Protein AF-A0A6G7T692-F1 (afdb_monomer_lite)

Sequence (93 aa):
MSSGSRPARRSAPSRSAAPEERGVSIGQLVEALAAEQPTAAQRAERPAAD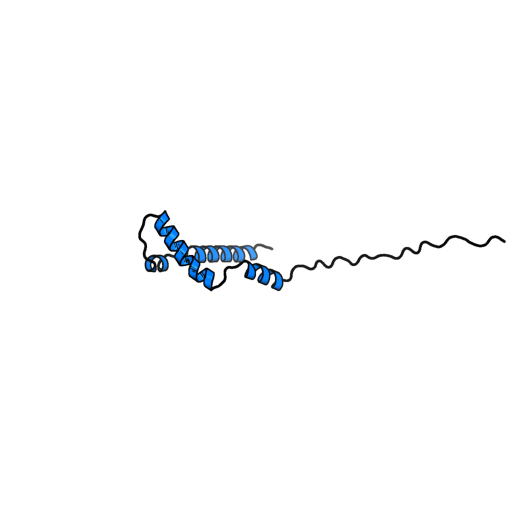REAVRRMMGVDLRDEEFEQAPDVLGNLYKIAAERVRAGKGTAA

Secondary structure (DSSP, 8-state):
----------------------PPPHHHHHHHHHHHSPPHHHHHHHHHHHHHHHHHHHT----HHHHHTS--HHHHHHHHHHHHHHHHTTS--

Structure (mmCIF, N/CA/C/O backbone):
data_AF-A0A6G7T692-F1
#
_entry.id   AF-A0A6G7T692-F1
#
loop_
_atom_site.group_PDB
_atom_site.id
_atom_site.type_symbol
_atom_site.label_atom_id
_atom_site.label_alt_id
_atom_site.label_comp_id
_atom_site.label_asym_id
_atom_site.label_entity_id
_atom_site.label_seq_id
_atom_site.pdbx_PDB_ins_code
_atom_site.Cartn_x
_atom_site.Cartn_y
_atom_site.Cartn_z
_atom_site.occupancy
_atom_site.B_iso_or_equiv
_atom_site.auth_seq_id
_atom_site.auth_comp_id
_atom_site.auth_asym_id
_atom_site.auth_atom_id
_atom_site.pdbx_PDB_model_num
ATOM 1 N N . MET A 1 1 ? 79.129 -32.497 -32.919 1.00 42.59 1 MET A N 1
ATOM 2 C CA . MET A 1 1 ? 78.569 -31.150 -32.674 1.00 42.59 1 MET A CA 1
ATOM 3 C C . MET A 1 1 ? 77.064 -31.313 -32.513 1.00 42.59 1 MET A C 1
ATOM 5 O O . MET A 1 1 ? 76.374 -31.453 -33.509 1.00 42.59 1 MET A O 1
ATOM 9 N N . SER A 1 2 ? 76.584 -31.446 -31.273 1.00 43.28 2 SER A N 1
ATOM 10 C CA . SER A 1 2 ? 75.168 -31.693 -30.962 1.00 43.28 2 SER A CA 1
ATOM 11 C C . SER A 1 2 ? 74.541 -30.369 -30.534 1.00 43.28 2 SER A C 1
ATOM 13 O O . SER A 1 2 ? 74.922 -29.817 -29.505 1.00 43.28 2 SER A O 1
ATOM 15 N N . SER A 1 3 ? 73.663 -29.820 -31.368 1.00 45.66 3 SER A N 1
ATOM 16 C CA . SER A 1 3 ? 72.984 -28.540 -31.155 1.00 45.66 3 SER A CA 1
ATOM 17 C C . SER A 1 3 ? 71.487 -28.795 -31.028 1.00 45.66 3 SER A C 1
ATOM 19 O O . SER A 1 3 ? 70.910 -29.454 -31.888 1.00 45.66 3 SER A O 1
ATOM 21 N N . GLY A 1 4 ? 70.869 -28.276 -29.965 1.00 42.69 4 GLY A N 1
ATOM 22 C CA . GLY A 1 4 ? 69.411 -28.264 -29.831 1.00 42.69 4 GLY A CA 1
ATOM 23 C C . GLY A 1 4 ? 68.893 -28.241 -28.395 1.00 42.69 4 GLY A C 1
ATOM 24 O O . GLY A 1 4 ? 68.105 -29.101 -28.015 1.00 42.69 4 GLY A O 1
ATOM 25 N N . SER A 1 5 ? 69.335 -27.278 -27.582 1.00 46.75 5 SER A N 1
ATOM 26 C CA . SER A 1 5 ? 68.780 -27.024 -26.243 1.00 46.75 5 SER A CA 1
ATOM 27 C C . SER A 1 5 ? 67.346 -26.474 -26.310 1.00 46.75 5 SER A C 1
ATOM 29 O O . SER A 1 5 ? 67.095 -25.499 -27.007 1.00 46.75 5 SER A O 1
ATOM 31 N N . ARG A 1 6 ? 66.454 -27.116 -25.537 1.00 50.97 6 ARG A N 1
ATOM 32 C CA . ARG A 1 6 ? 65.149 -26.703 -24.958 1.00 50.97 6 ARG A CA 1
ATOM 33 C C . ARG A 1 6 ? 64.451 -25.433 -25.497 1.00 50.97 6 ARG A C 1
ATOM 35 O O . ARG A 1 6 ? 65.017 -24.347 -25.392 1.00 50.97 6 ARG A O 1
ATOM 42 N N . PRO A 1 7 ? 63.144 -25.489 -25.834 1.00 46.84 7 PRO A N 1
ATOM 43 C CA . PRO A 1 7 ? 62.358 -24.271 -25.962 1.00 46.84 7 PRO A CA 1
ATOM 44 C C . PRO A 1 7 ? 62.056 -23.685 -24.574 1.00 46.84 7 PRO A C 1
ATOM 46 O O . PRO A 1 7 ? 61.554 -24.363 -23.673 1.00 46.84 7 PRO A O 1
ATOM 49 N N . ALA A 1 8 ? 62.369 -22.401 -24.412 1.00 47.94 8 ALA A N 1
ATOM 50 C CA . ALA A 1 8 ? 61.983 -21.600 -23.263 1.00 47.94 8 ALA A CA 1
ATOM 51 C C . ALA A 1 8 ? 60.451 -21.534 -23.176 1.00 47.94 8 ALA A C 1
ATOM 53 O O . ALA A 1 8 ? 59.778 -21.069 -24.097 1.00 47.94 8 ALA A O 1
ATOM 54 N N . ARG A 1 9 ? 59.899 -21.997 -22.050 1.00 49.28 9 ARG A N 1
ATOM 55 C CA . ARG A 1 9 ? 58.489 -21.830 -21.692 1.00 49.28 9 ARG A CA 1
ATOM 56 C C . ARG A 1 9 ? 58.244 -20.327 -21.541 1.00 49.28 9 ARG A C 1
ATOM 58 O O . ARG A 1 9 ? 58.541 -19.744 -20.503 1.00 49.28 9 ARG A O 1
ATOM 65 N N . ARG A 1 10 ? 57.785 -19.670 -22.608 1.00 47.94 10 ARG A N 1
ATOM 66 C CA . ARG A 1 10 ? 57.380 -18.265 -22.567 1.00 47.94 10 ARG A CA 1
ATOM 67 C C . ARG A 1 10 ? 56.087 -18.223 -21.761 1.00 47.94 10 ARG A C 1
ATOM 69 O O . ARG A 1 10 ? 55.009 -18.480 -22.286 1.00 47.94 10 ARG A O 1
ATOM 76 N N . SER A 1 11 ? 56.213 -17.991 -20.459 1.00 46.75 11 SER A N 1
ATOM 77 C CA . SER A 1 11 ? 55.091 -17.658 -19.591 1.00 46.75 11 SER A CA 1
ATOM 78 C C . SER A 1 11 ? 54.500 -16.348 -20.103 1.00 46.75 11 SER A C 1
ATOM 80 O O . SER A 1 11 ? 54.985 -15.270 -19.769 1.00 46.75 11 SER A O 1
ATOM 82 N N . ALA A 1 12 ? 53.500 -16.428 -20.978 1.00 54.06 12 ALA A N 1
ATOM 83 C CA . ALA A 1 12 ? 52.632 -15.292 -21.220 1.00 54.06 12 ALA A CA 1
ATOM 84 C C . ALA A 1 12 ? 51.939 -14.992 -19.884 1.00 54.06 12 ALA A C 1
ATOM 86 O O . ALA A 1 12 ? 51.312 -15.900 -19.332 1.00 54.06 12 ALA A O 1
ATOM 87 N N . PRO A 1 13 ? 52.045 -13.779 -19.317 1.00 49.38 13 PRO A N 1
ATOM 88 C CA . PRO A 1 13 ? 51.144 -13.415 -18.247 1.00 49.38 13 PRO A CA 1
ATOM 89 C C . PRO A 1 13 ? 49.750 -13.324 -18.869 1.00 49.38 13 PRO A C 1
ATOM 91 O O . PRO A 1 13 ? 49.396 -12.313 -19.474 1.00 49.38 13 PRO A O 1
ATOM 94 N N . SER A 1 14 ? 48.946 -14.379 -18.721 1.00 52.75 14 SER A N 1
ATOM 95 C CA . SER A 1 14 ? 47.498 -14.233 -18.757 1.00 52.75 14 SER A CA 1
ATOM 96 C C . SER A 1 14 ? 47.130 -13.419 -17.521 1.00 52.75 14 SER A C 1
ATOM 98 O O . SER A 1 14 ? 46.771 -13.962 -16.478 1.00 52.75 14 SER A O 1
ATOM 100 N N . ARG A 1 15 ? 47.268 -12.093 -17.607 1.00 44.69 15 ARG A N 1
ATOM 101 C CA . ARG A 1 15 ? 46.457 -11.220 -16.769 1.00 44.69 15 ARG A CA 1
ATOM 102 C C . ARG A 1 15 ? 45.045 -11.406 -17.292 1.00 44.69 15 ARG A C 1
ATOM 104 O O . ARG A 1 15 ? 44.624 -10.727 -18.221 1.00 44.69 15 ARG A O 1
ATOM 111 N N . SER A 1 16 ? 44.381 -12.427 -16.755 1.00 45.69 16 SER A N 1
ATOM 112 C CA . SER A 1 16 ? 42.934 -12.492 -16.685 1.00 45.69 16 SER A CA 1
ATOM 113 C C . SER A 1 16 ? 42.460 -11.081 -16.382 1.00 45.69 16 SER A C 1
ATOM 115 O O . SER A 1 16 ? 42.877 -10.504 -15.372 1.00 45.69 16 SER A O 1
ATOM 117 N N . ALA A 1 17 ? 41.698 -10.509 -17.312 1.00 47.47 17 ALA A N 1
ATOM 118 C CA . ALA A 1 17 ? 41.015 -9.251 -17.105 1.00 47.47 17 ALA A CA 1
ATOM 119 C C . ALA A 1 17 ? 40.414 -9.278 -15.697 1.00 47.47 17 ALA A C 1
ATOM 121 O O . ALA A 1 17 ? 39.766 -10.259 -15.320 1.00 47.47 17 ALA A O 1
ATOM 122 N N . ALA A 1 18 ? 40.718 -8.252 -14.903 1.00 54.34 18 ALA A N 1
ATOM 123 C CA . ALA A 1 18 ? 40.018 -8.051 -13.650 1.00 54.34 18 ALA A CA 1
ATOM 124 C C . ALA A 1 18 ? 38.516 -8.094 -13.970 1.00 54.34 18 ALA A C 1
ATOM 126 O O . ALA A 1 18 ? 38.110 -7.485 -14.967 1.00 54.34 18 ALA A O 1
ATOM 127 N N . PRO A 1 19 ? 37.697 -8.837 -13.211 1.00 48.75 19 PRO A N 1
ATOM 128 C CA . PRO A 1 19 ? 36.266 -8.712 -13.369 1.00 48.75 19 PRO A CA 1
ATOM 129 C C . PRO A 1 19 ? 35.947 -7.261 -13.022 1.00 48.75 19 PRO A C 1
ATOM 131 O O . PRO A 1 19 ? 36.158 -6.827 -11.892 1.00 48.75 19 PRO A O 1
ATOM 134 N N . GLU A 1 20 ? 35.505 -6.486 -14.008 1.00 53.44 20 GLU A N 1
ATOM 135 C CA . GLU A 1 20 ? 34.749 -5.283 -13.708 1.00 53.44 20 GLU A CA 1
ATOM 136 C C . GLU A 1 20 ? 33.593 -5.760 -12.829 1.00 53.44 20 GLU A C 1
ATOM 138 O O . GLU A 1 20 ? 32.734 -6.520 -13.288 1.00 53.44 20 GLU A O 1
ATOM 143 N N . GLU A 1 21 ? 33.594 -5.381 -11.551 1.00 54.97 21 GLU A N 1
ATOM 144 C CA . GLU A 1 21 ? 32.366 -5.348 -10.772 1.00 54.97 21 GLU A CA 1
ATOM 145 C C . GLU A 1 21 ? 31.431 -4.409 -11.528 1.00 54.97 21 GLU A C 1
ATOM 147 O O . GLU A 1 21 ? 31.418 -3.196 -11.327 1.00 54.97 21 GLU A O 1
ATOM 152 N N . ARG A 1 22 ? 30.673 -4.964 -12.473 1.00 60.00 22 ARG A N 1
ATOM 153 C CA . ARG A 1 22 ? 29.544 -4.283 -13.083 1.00 60.00 22 ARG A CA 1
ATOM 154 C C . ARG A 1 22 ? 28.471 -4.231 -12.011 1.00 60.00 22 ARG A C 1
ATOM 156 O O . ARG A 1 22 ? 27.546 -5.037 -12.001 1.00 60.00 22 ARG A O 1
ATOM 163 N N . GLY A 1 23 ? 28.662 -3.317 -11.061 1.00 70.00 23 GLY A N 1
ATOM 164 C CA . GLY A 1 23 ? 27.621 -2.899 -10.146 1.00 70.00 23 GLY A CA 1
ATOM 165 C C . GLY A 1 23 ? 26.410 -2.524 -10.986 1.00 70.00 23 GLY A C 1
ATOM 166 O O . GLY A 1 23 ? 26.530 -1.777 -11.961 1.00 70.00 23 GLY A O 1
ATOM 167 N N . VAL A 1 24 ? 25.262 -3.111 -10.659 1.00 77.31 24 VAL A N 1
ATOM 168 C CA . VAL A 1 24 ? 23.998 -2.781 -11.313 1.00 77.31 24 VAL A CA 1
ATOM 169 C C . VAL A 1 24 ? 23.811 -1.271 -11.200 1.00 77.31 24 VAL A C 1
ATOM 171 O O . VAL A 1 24 ? 23.911 -0.705 -10.109 1.00 77.31 24 VAL A O 1
ATOM 174 N N . SER A 1 25 ? 23.604 -0.603 -12.332 1.00 86.50 25 SER A N 1
ATOM 175 C CA . SER A 1 25 ? 23.414 0.844 -12.317 1.00 86.50 25 SER A CA 1
ATOM 176 C C . SER A 1 25 ? 22.135 1.192 -11.553 1.00 86.50 25 SER A C 1
ATOM 178 O O . SER A 1 25 ? 21.165 0.433 -11.555 1.00 86.50 25 SER A O 1
ATOM 180 N N . ILE A 1 26 ? 22.099 2.372 -10.929 1.00 84.00 26 ILE A N 1
ATOM 181 C CA . ILE A 1 26 ? 20.892 2.860 -10.241 1.00 84.00 26 ILE A CA 1
ATOM 182 C C . ILE A 1 26 ? 19.686 2.849 -11.194 1.00 84.00 26 ILE A C 1
ATOM 184 O O . ILE A 1 26 ? 18.592 2.491 -10.777 1.00 84.00 26 ILE A O 1
ATOM 188 N N . GLY A 1 27 ? 19.891 3.164 -12.480 1.00 86.56 27 GLY A N 1
ATOM 189 C CA . GLY A 1 27 ? 18.841 3.088 -13.499 1.00 86.56 27 GLY A CA 1
ATOM 190 C C . GLY A 1 27 ? 18.257 1.681 -13.652 1.00 86.56 27 GLY A C 1
ATOM 191 O O . GLY A 1 27 ? 17.043 1.527 -13.618 1.00 86.56 27 GLY A O 1
ATOM 192 N N . GLN A 1 28 ? 19.108 0.655 -13.717 1.00 84.50 28 GLN A N 1
ATOM 193 C CA . GLN A 1 28 ? 18.679 -0.747 -13.810 1.00 84.50 28 GLN A CA 1
ATOM 194 C C . GLN A 1 28 ? 17.984 -1.239 -12.533 1.00 84.50 28 GLN A C 1
ATOM 196 O O . GLN A 1 28 ? 17.040 -2.018 -12.613 1.00 84.50 28 GLN A O 1
ATOM 201 N N . LEU A 1 29 ? 18.413 -0.772 -11.356 1.00 85.38 29 LEU A N 1
ATOM 202 C CA . LEU A 1 29 ? 17.726 -1.071 -10.095 1.00 85.38 29 LEU A CA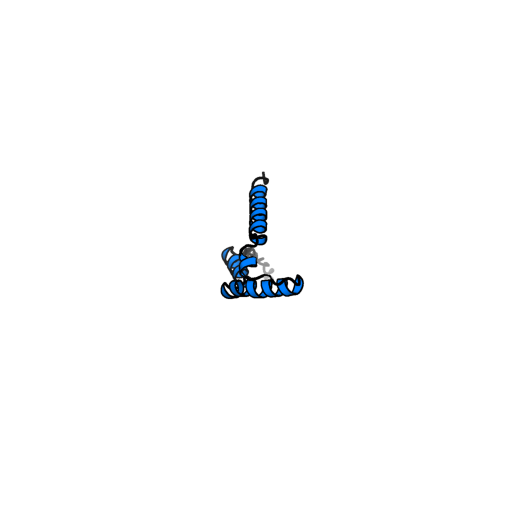 1
ATOM 203 C C . LEU A 1 29 ? 16.344 -0.416 -10.038 1.00 85.38 29 LEU A C 1
ATOM 205 O O . LEU A 1 29 ? 15.382 -1.048 -9.615 1.00 85.38 29 LEU A O 1
ATOM 209 N N . VAL A 1 30 ? 16.233 0.839 -10.476 1.00 84.06 30 VAL A N 1
ATOM 210 C CA . VAL A 1 30 ? 14.950 1.551 -10.540 1.00 84.06 30 VAL A CA 1
ATOM 211 C C . VAL A 1 30 ? 14.016 0.896 -11.554 1.00 84.06 30 VAL A C 1
ATOM 213 O O . VAL A 1 30 ? 12.830 0.774 -11.274 1.00 84.06 30 VAL A O 1
ATOM 216 N N . GLU A 1 31 ? 14.531 0.443 -12.694 1.00 84.75 31 GLU A N 1
ATOM 217 C CA . GLU A 1 31 ? 13.754 -0.266 -13.713 1.00 84.75 31 GLU A CA 1
ATOM 218 C C . GLU A 1 31 ? 13.256 -1.628 -13.210 1.00 84.75 31 GLU A C 1
ATOM 220 O O . GLU A 1 31 ? 12.072 -1.933 -13.345 1.00 84.75 31 GLU A O 1
ATOM 225 N N . ALA A 1 32 ? 14.119 -2.401 -12.543 1.00 85.25 32 ALA A N 1
ATOM 226 C CA . ALA A 1 32 ? 13.731 -3.653 -11.898 1.00 85.25 32 ALA A CA 1
ATOM 227 C C . ALA A 1 32 ? 12.656 -3.427 -10.821 1.00 85.25 32 ALA A C 1
ATOM 229 O O . ALA A 1 32 ? 11.634 -4.109 -10.820 1.00 85.25 32 ALA A O 1
ATOM 230 N N . LEU A 1 33 ? 12.825 -2.410 -9.965 1.00 83.88 33 LEU A N 1
ATOM 231 C CA . LEU A 1 33 ? 11.798 -2.042 -8.990 1.00 83.88 33 LEU A CA 1
ATOM 232 C C . LEU A 1 33 ? 10.499 -1.603 -9.669 1.00 83.88 33 LEU A C 1
ATOM 234 O O . LEU A 1 33 ? 9.423 -1.981 -9.224 1.00 83.88 33 LEU A O 1
ATOM 238 N N . ALA A 1 34 ? 10.568 -0.797 -10.727 1.00 83.38 34 ALA A N 1
ATOM 239 C CA . ALA A 1 34 ? 9.381 -0.322 -11.426 1.00 83.38 34 ALA A CA 1
ATOM 240 C C . ALA A 1 34 ? 8.582 -1.476 -12.051 1.00 83.38 34 ALA A C 1
ATOM 242 O O . ALA A 1 34 ? 7.355 -1.406 -12.065 1.00 83.38 34 ALA A O 1
ATOM 243 N N . ALA A 1 35 ? 9.256 -2.532 -12.515 1.00 86.56 35 ALA A N 1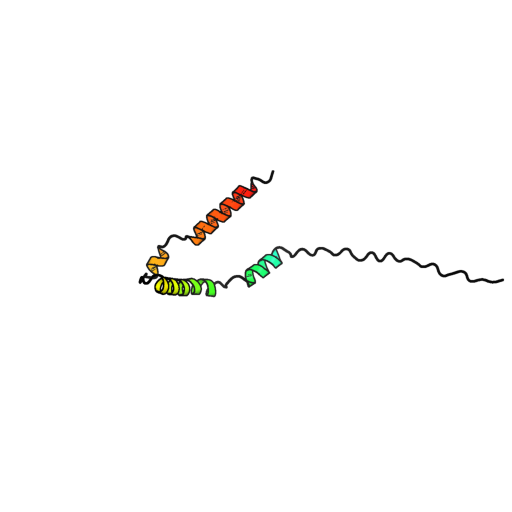
ATOM 244 C CA . ALA A 1 35 ? 8.622 -3.735 -13.051 1.00 86.56 35 ALA A CA 1
ATOM 245 C C . ALA A 1 35 ? 7.908 -4.579 -11.978 1.00 86.56 35 ALA A C 1
ATOM 247 O O . ALA A 1 35 ? 6.913 -5.235 -12.278 1.00 86.56 35 ALA A O 1
ATOM 248 N N . GLU A 1 36 ? 8.386 -4.550 -10.732 1.00 85.38 36 GLU A N 1
ATOM 249 C CA . GLU A 1 36 ? 7.743 -5.223 -9.593 1.00 85.38 36 GLU A CA 1
ATOM 250 C C . GLU A 1 36 ? 6.581 -4.411 -8.997 1.00 85.38 36 GLU A C 1
ATOM 252 O O . GLU A 1 36 ? 5.729 -4.954 -8.289 1.00 85.38 36 GLU A O 1
ATOM 257 N N . GLN A 1 37 ? 6.528 -3.105 -9.271 1.00 82.56 37 GLN A N 1
ATOM 258 C CA . GLN A 1 37 ? 5.483 -2.236 -8.746 1.00 82.56 37 GLN A CA 1
ATOM 259 C C . GLN A 1 37 ? 4.187 -2.364 -9.559 1.00 82.56 37 GLN A C 1
ATOM 261 O O . GLN A 1 37 ? 4.214 -2.393 -10.791 1.00 82.56 37 GLN A O 1
ATOM 266 N N . PRO A 1 38 ? 3.015 -2.348 -8.899 1.00 81.69 38 PRO A N 1
ATOM 267 C CA . PRO A 1 38 ? 1.745 -2.358 -9.602 1.00 81.69 38 PRO A CA 1
ATOM 268 C C . PRO A 1 38 ? 1.602 -1.121 -10.496 1.00 81.69 38 PRO A C 1
ATOM 270 O O . PRO A 1 38 ? 1.972 0.009 -10.137 1.00 81.69 38 PRO A O 1
ATOM 273 N N . THR A 1 39 ? 1.011 -1.326 -11.670 1.00 84.62 39 THR A N 1
ATOM 274 C CA . THR A 1 39 ? 0.664 -0.244 -12.598 1.00 84.62 39 THR A CA 1
ATOM 275 C C . THR A 1 39 ? -0.320 0.737 -11.950 1.00 84.62 39 THR A C 1
ATOM 277 O O . THR A 1 39 ? -0.964 0.430 -10.945 1.00 84.62 39 THR A O 1
ATOM 280 N N . ALA A 1 40 ? -0.450 1.943 -12.509 1.00 80.00 40 ALA A N 1
ATOM 281 C CA . ALA A 1 40 ? -1.391 2.941 -11.993 1.00 80.00 40 ALA A CA 1
ATOM 282 C C . ALA A 1 40 ? -2.845 2.429 -11.987 1.00 80.00 40 ALA A C 1
ATOM 284 O O . ALA A 1 40 ? -3.570 2.678 -11.028 1.00 80.00 40 ALA A O 1
ATOM 285 N N . ALA A 1 41 ? -3.238 1.656 -13.006 1.00 77.88 41 ALA A N 1
ATOM 286 C CA . ALA A 1 41 ? -4.557 1.030 -13.082 1.00 77.88 41 ALA A CA 1
ATOM 287 C C . ALA A 1 41 ? -4.764 -0.004 -11.962 1.00 77.88 41 ALA A C 1
ATOM 289 O O . ALA A 1 41 ? -5.728 0.082 -11.210 1.00 77.88 41 ALA A O 1
ATOM 290 N N . GLN A 1 42 ? -3.799 -0.906 -11.756 1.00 79.00 42 GLN A N 1
ATOM 291 C CA . GLN A 1 42 ? -3.859 -1.897 -10.672 1.00 79.00 42 GLN A CA 1
ATOM 292 C C . GLN A 1 42 ? -3.866 -1.245 -9.281 1.00 79.00 42 GLN A C 1
ATOM 294 O O . GLN A 1 42 ? -4.521 -1.730 -8.361 1.00 79.00 42 GLN A O 1
ATOM 299 N N . ARG A 1 43 ? -3.157 -0.122 -9.115 1.00 79.44 43 ARG A N 1
ATOM 300 C CA . ARG A 1 43 ? -3.202 0.676 -7.882 1.00 79.44 43 ARG A CA 1
ATOM 301 C C . ARG A 1 43 ? -4.559 1.331 -7.646 1.00 79.44 43 ARG A C 1
ATOM 303 O O . ARG A 1 43 ? -4.919 1.495 -6.490 1.00 79.44 43 ARG A O 1
ATOM 310 N N . ALA A 1 44 ? -5.286 1.696 -8.698 1.00 76.19 44 ALA A N 1
ATOM 311 C CA . ALA A 1 44 ? -6.625 2.269 -8.584 1.00 76.19 44 ALA A CA 1
ATOM 312 C C . ALA A 1 44 ? -7.701 1.208 -8.286 1.00 76.19 44 ALA A C 1
ATOM 314 O O . ALA A 1 44 ? -8.674 1.507 -7.603 1.00 76.19 44 ALA A O 1
ATOM 315 N N . GLU A 1 45 ? -7.515 -0.033 -8.745 1.00 76.00 45 GLU A N 1
ATOM 316 C CA . GLU A 1 45 ? -8.449 -1.145 -8.500 1.00 76.00 45 GLU A CA 1
ATOM 317 C C . GLU A 1 45 ? -8.294 -1.774 -7.106 1.00 76.00 45 GLU A C 1
ATOM 319 O O . GLU A 1 45 ? -9.267 -2.229 -6.502 1.00 76.00 45 GLU A O 1
ATOM 324 N N . ARG A 1 46 ? -7.074 -1.773 -6.560 1.00 80.19 46 ARG A N 1
ATOM 325 C CA . ARG A 1 46 ? -6.759 -2.402 -5.270 1.00 80.19 46 ARG A CA 1
ATOM 326 C C . ARG A 1 46 ? -7.558 -1.857 -4.066 1.00 80.19 46 ARG A C 1
ATOM 328 O O . ARG A 1 46 ? -8.030 -2.680 -3.284 1.00 80.19 46 ARG A O 1
ATOM 335 N N . PRO A 1 47 ? -7.799 -0.538 -3.919 1.00 84.19 47 PRO A N 1
ATOM 336 C CA . PRO A 1 47 ? -8.612 0.005 -2.833 1.00 84.19 47 PRO A CA 1
ATOM 337 C C . PRO A 1 47 ? -10.030 -0.566 -2.777 1.00 84.19 47 PRO A C 1
ATOM 339 O O . PRO A 1 47 ? -10.532 -0.813 -1.686 1.00 84.19 47 PRO A O 1
ATOM 342 N N . ALA A 1 48 ? -10.677 -0.807 -3.921 1.00 83.50 48 ALA A N 1
ATOM 343 C CA . ALA A 1 48 ? -12.033 -1.354 -3.946 1.00 83.50 48 ALA A CA 1
ATOM 344 C C . ALA A 1 48 ? -12.068 -2.799 -3.419 1.00 83.50 48 ALA A C 1
ATOM 346 O O . ALA A 1 48 ? -12.903 -3.133 -2.577 1.00 83.50 48 ALA A O 1
ATOM 347 N N . ALA A 1 49 ? -11.114 -3.628 -3.856 1.00 85.25 49 ALA A N 1
ATOM 348 C CA . ALA A 1 49 ? -10.975 -5.005 -3.385 1.00 85.25 49 ALA A CA 1
ATOM 349 C C . ALA A 1 49 ? -10.640 -5.071 -1.884 1.00 85.25 49 ALA A C 1
ATOM 351 O O . ALA A 1 49 ? -11.226 -5.864 -1.144 1.00 85.25 49 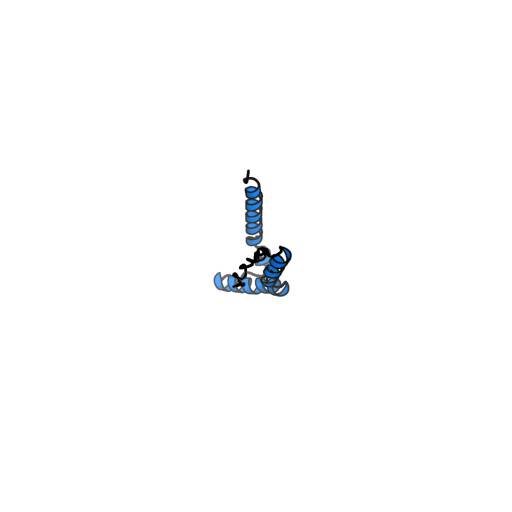ALA A O 1
ATOM 352 N N . ASP A 1 50 ? -9.746 -4.199 -1.416 1.00 85.62 50 ASP A N 1
ATOM 353 C CA . ASP A 1 50 ? -9.364 -4.131 -0.006 1.00 85.62 50 ASP A CA 1
ATOM 354 C C . ASP A 1 50 ? -10.545 -3.670 0.871 1.00 85.62 50 ASP A C 1
ATOM 356 O O . ASP A 1 50 ? -10.797 -4.258 1.924 1.00 85.62 50 ASP A O 1
ATOM 360 N N . ARG A 1 51 ? -11.333 -2.678 0.425 1.00 87.81 51 ARG A N 1
ATOM 361 C CA . ARG A 1 51 ? -12.556 -2.228 1.123 1.00 87.81 51 ARG A CA 1
ATOM 362 C C . ARG A 1 51 ? -13.568 -3.354 1.277 1.00 87.81 51 ARG A C 1
ATOM 364 O O . ARG A 1 51 ? -14.121 -3.543 2.360 1.00 87.81 51 ARG A O 1
ATOM 371 N N . GLU A 1 52 ? -13.796 -4.126 0.219 1.00 86.44 52 GLU A N 1
ATOM 372 C CA . GLU A 1 52 ? -14.697 -5.275 0.271 1.00 86.44 52 GLU A CA 1
ATOM 373 C C . GLU A 1 52 ? -14.197 -6.349 1.249 1.00 86.44 52 GLU A C 1
ATOM 375 O O . GLU A 1 52 ? -14.975 -6.874 2.051 1.00 86.44 52 GLU A O 1
ATOM 380 N N . ALA A 1 53 ? -12.893 -6.639 1.243 1.00 87.81 53 ALA A N 1
ATOM 381 C CA . ALA A 1 53 ? -12.289 -7.576 2.184 1.00 87.81 53 ALA A CA 1
ATOM 382 C C . ALA A 1 53 ? -12.453 -7.110 3.642 1.00 87.81 53 ALA A C 1
ATOM 384 O O . ALA A 1 53 ? -12.827 -7.908 4.505 1.00 87.81 53 ALA A O 1
ATOM 385 N N . VAL A 1 54 ? -12.251 -5.816 3.916 1.00 86.56 54 VAL A N 1
ATOM 386 C CA . VAL A 1 54 ? -12.440 -5.234 5.253 1.00 86.56 54 VAL A CA 1
ATOM 387 C C . VAL A 1 54 ? -13.897 -5.333 5.707 1.00 86.56 54 VAL A C 1
ATOM 389 O O . VAL A 1 54 ? -14.132 -5.751 6.840 1.00 86.56 54 VAL A O 1
ATOM 392 N N . ARG A 1 55 ? -14.874 -5.025 4.841 1.00 89.62 55 ARG A N 1
ATOM 393 C CA . ARG A 1 55 ? -16.310 -5.179 5.157 1.00 89.62 55 ARG A CA 1
ATOM 394 C C . ARG A 1 55 ? -16.638 -6.607 5.584 1.00 89.62 55 ARG A C 1
ATOM 396 O O . ARG A 1 55 ? -17.248 -6.821 6.631 1.00 89.62 55 ARG A O 1
ATOM 403 N N . ARG A 1 56 ? -16.178 -7.590 4.802 1.00 87.56 56 ARG A N 1
ATOM 404 C CA . ARG A 1 56 ? -16.390 -9.017 5.088 1.00 87.56 56 ARG A CA 1
ATOM 405 C C . ARG A 1 56 ? -15.734 -9.449 6.401 1.00 87.56 56 ARG A C 1
ATOM 407 O O . ARG A 1 56 ? -16.317 -10.242 7.130 1.00 87.56 56 ARG A O 1
ATOM 414 N N . MET A 1 57 ? -14.540 -8.938 6.700 1.00 90.62 57 MET A N 1
ATOM 415 C CA . MET A 1 57 ? -13.784 -9.300 7.902 1.00 90.62 57 MET A CA 1
ATOM 416 C C . MET A 1 57 ? -14.351 -8.661 9.177 1.00 90.62 57 MET A C 1
ATOM 418 O O . MET A 1 57 ? -14.446 -9.324 10.204 1.00 90.62 57 MET A O 1
ATOM 422 N N . MET A 1 58 ? -14.702 -7.376 9.122 1.00 85.19 58 MET A N 1
ATOM 423 C CA . MET A 1 58 ? -15.169 -6.607 10.281 1.00 85.19 58 MET A CA 1
ATOM 424 C C . MET A 1 58 ? -16.647 -6.867 10.595 1.00 85.19 58 MET A C 1
ATOM 426 O O . MET A 1 58 ? -17.079 -6.615 11.716 1.00 85.19 58 MET A O 1
ATOM 430 N N . GLY A 1 59 ? -17.430 -7.338 9.615 1.00 83.12 59 GLY A N 1
ATOM 431 C CA . GLY A 1 59 ? -18.879 -7.508 9.755 1.00 83.12 59 GLY A CA 1
ATOM 432 C C . GLY A 1 59 ? -19.634 -6.180 9.890 1.00 83.12 59 GLY A C 1
ATOM 433 O O . GLY A 1 59 ? -20.749 -6.161 10.405 1.00 83.12 59 GLY A O 1
ATOM 434 N N . VAL A 1 60 ? -19.020 -5.074 9.456 1.00 79.38 60 VAL A N 1
ATOM 435 C CA . VAL A 1 60 ? -19.581 -3.718 9.509 1.00 79.38 60 VAL A CA 1
ATOM 436 C C . VAL A 1 60 ? -19.746 -3.196 8.088 1.00 79.38 60 VAL A C 1
ATOM 438 O O . VAL A 1 60 ? -18.825 -3.293 7.272 1.00 79.38 60 VAL A O 1
ATOM 441 N N . ASP A 1 61 ? -20.912 -2.622 7.806 1.00 83.50 61 ASP A N 1
ATOM 442 C CA . ASP A 1 61 ? -21.233 -2.042 6.505 1.00 83.50 61 ASP A CA 1
ATOM 443 C C . ASP A 1 61 ? -20.734 -0.590 6.415 1.00 83.50 61 ASP A C 1
ATOM 445 O O . ASP A 1 61 ? -21.476 0.366 6.630 1.00 83.50 61 ASP A O 1
ATOM 449 N N . LEU A 1 62 ? -19.426 -0.439 6.185 1.00 85.25 62 LEU A N 1
ATOM 450 C CA . LEU A 1 62 ? -18.775 0.855 5.957 1.00 85.25 62 LEU A CA 1
ATOM 451 C C . LEU A 1 62 ? -18.911 1.272 4.491 1.00 85.25 62 LEU A C 1
ATOM 453 O O . LEU A 1 62 ? -18.551 0.510 3.590 1.00 85.25 62 LEU A O 1
ATOM 457 N N . ARG A 1 63 ? -19.346 2.501 4.232 1.00 87.69 63 ARG A N 1
ATOM 458 C CA . ARG A 1 63 ? -19.437 3.085 2.886 1.00 87.69 63 ARG A CA 1
ATOM 459 C C . ARG A 1 63 ? -18.068 3.518 2.373 1.00 87.69 63 ARG A C 1
ATOM 461 O O . ARG A 1 63 ? -17.154 3.774 3.152 1.00 87.69 63 ARG A O 1
ATOM 468 N N . ASP A 1 64 ? -17.919 3.618 1.055 1.00 85.25 64 ASP A N 1
ATOM 469 C CA . ASP A 1 64 ? -16.648 4.021 0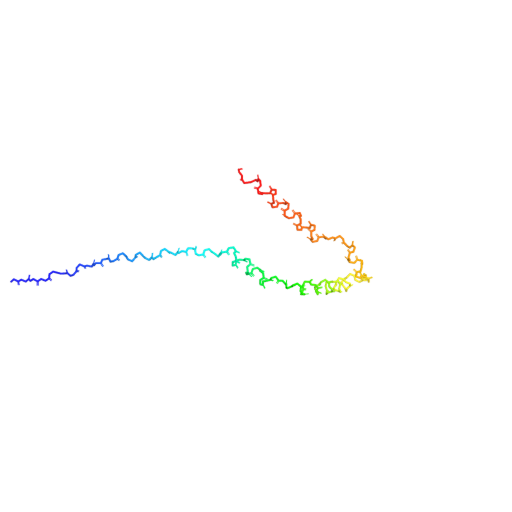.438 1.00 85.25 64 ASP A CA 1
ATOM 470 C C . ASP A 1 64 ? -16.195 5.411 0.914 1.00 85.25 64 ASP A C 1
ATOM 472 O O . ASP A 1 64 ? -15.015 5.601 1.195 1.00 85.25 64 ASP A O 1
ATOM 476 N N . GLU A 1 65 ? -17.123 6.350 1.114 1.00 84.38 65 GLU A N 1
ATOM 477 C CA . GLU A 1 65 ? -16.825 7.695 1.623 1.00 84.38 65 GLU A CA 1
ATOM 478 C C . GLU A 1 65 ? -16.281 7.677 3.058 1.00 84.38 65 GLU A C 1
ATOM 480 O O . GLU A 1 65 ? -15.527 8.565 3.452 1.00 84.38 65 GLU A O 1
ATOM 485 N N . GLU A 1 66 ? -16.645 6.668 3.848 1.00 83.56 66 GLU A N 1
ATOM 486 C CA . GLU A 1 66 ? -16.163 6.500 5.222 1.00 83.56 66 GLU A CA 1
ATOM 487 C C . GLU A 1 66 ? -14.733 5.947 5.238 1.00 83.56 66 GLU A C 1
ATOM 489 O O . GLU A 1 66 ? -13.954 6.286 6.128 1.00 83.56 66 GLU A O 1
ATOM 494 N N . PHE A 1 67 ? -14.346 5.180 4.214 1.00 82.88 67 PHE A N 1
ATOM 495 C CA . PHE A 1 67 ? -12.950 4.799 3.994 1.00 82.88 67 PHE A CA 1
ATOM 496 C C . PHE A 1 67 ? -12.086 5.982 3.542 1.00 82.88 67 PHE A C 1
ATOM 498 O O . PHE A 1 67 ? -10.929 6.057 3.941 1.00 82.88 67 PHE A O 1
ATOM 505 N N . GLU A 1 68 ? -12.625 6.915 2.754 1.00 82.94 68 GLU A N 1
ATOM 506 C CA . GLU A 1 68 ? -11.900 8.133 2.342 1.00 82.94 68 GLU A CA 1
ATOM 507 C C . GLU A 1 68 ? -11.643 9.094 3.514 1.00 82.94 68 GLU A C 1
ATOM 509 O O . GLU A 1 68 ? -10.670 9.846 3.512 1.00 82.94 68 GLU A O 1
ATOM 514 N N . GLN A 1 69 ? -12.502 9.072 4.538 1.00 83.00 69 GLN A N 1
ATOM 515 C CA . GLN A 1 69 ? -12.316 9.854 5.767 1.00 83.00 69 GLN A CA 1
ATOM 516 C C . GLN A 1 69 ? -11.360 9.188 6.762 1.00 83.00 69 GLN A C 1
ATOM 518 O O . GLN A 1 69 ? -10.982 9.810 7.762 1.00 83.00 69 GLN A O 1
ATOM 523 N N . ALA A 1 70 ? -10.974 7.933 6.520 1.00 78.31 70 ALA A N 1
ATOM 524 C CA . ALA A 1 70 ? -10.049 7.240 7.391 1.00 78.31 70 ALA A CA 1
ATOM 525 C C . ALA A 1 70 ? -8.678 7.938 7.363 1.00 78.31 70 ALA A C 1
ATOM 527 O O . ALA A 1 70 ? -8.212 8.377 6.308 1.00 78.31 70 ALA A O 1
ATOM 528 N N . PRO A 1 71 ? -7.994 8.042 8.513 1.00 79.12 71 PRO A N 1
ATOM 529 C CA . PRO A 1 71 ? -6.635 8.557 8.529 1.00 79.12 71 PRO A CA 1
ATOM 530 C C . PRO A 1 71 ? -5.744 7.694 7.627 1.00 79.12 71 PRO A C 1
ATOM 532 O O . PRO A 1 71 ? -5.813 6.467 7.680 1.00 79.12 71 PRO A O 1
ATOM 535 N N . ASP A 1 72 ? -4.875 8.326 6.834 1.00 81.56 72 ASP A N 1
ATOM 536 C CA . ASP A 1 72 ? -3.896 7.636 5.983 1.00 81.56 72 ASP A CA 1
ATOM 537 C C . ASP A 1 72 ? -2.796 6.987 6.843 1.00 81.56 72 ASP A C 1
ATOM 539 O O . ASP A 1 72 ? -1.682 7.496 6.991 1.00 81.56 72 ASP A O 1
ATOM 543 N N . VAL A 1 73 ? -3.138 5.872 7.494 1.00 81.19 73 VAL A N 1
ATOM 544 C CA . VAL A 1 73 ? -2.265 5.164 8.438 1.00 81.19 73 VAL A CA 1
ATOM 545 C C . VAL A 1 73 ? -0.976 4.724 7.750 1.00 81.19 73 VAL A C 1
ATOM 547 O O . VAL A 1 73 ? 0.106 4.872 8.319 1.00 81.19 73 VAL A O 1
ATOM 550 N N . LEU A 1 74 ? -1.076 4.215 6.519 1.00 74.81 74 LEU A N 1
ATOM 551 C CA . LEU A 1 74 ? 0.075 3.707 5.784 1.00 74.81 74 LEU A CA 1
ATOM 552 C C . LEU A 1 74 ? 0.991 4.846 5.318 1.00 74.81 74 LEU A C 1
ATOM 554 O O . LEU A 1 74 ? 2.205 4.766 5.513 1.00 74.81 74 LEU A O 1
ATOM 558 N N . GLY A 1 75 ? 0.438 5.935 4.775 1.00 82.31 75 GLY A N 1
ATOM 559 C CA . GLY A 1 75 ? 1.225 7.115 4.420 1.00 82.31 75 GLY A CA 1
ATOM 560 C C . GLY A 1 75 ? 1.875 7.774 5.636 1.00 82.31 75 GLY A C 1
ATOM 561 O O . GLY A 1 75 ? 3.040 8.177 5.570 1.00 82.31 75 GLY A O 1
ATOM 562 N N . ASN A 1 76 ? 1.187 7.809 6.779 1.00 87.75 76 ASN A N 1
ATOM 563 C CA . ASN A 1 76 ? 1.762 8.279 8.039 1.00 87.75 76 ASN A CA 1
ATOM 564 C C . ASN A 1 76 ? 2.906 7.375 8.522 1.00 87.75 76 ASN A C 1
ATOM 566 O O . ASN A 1 76 ? 3.951 7.881 8.931 1.00 87.75 76 ASN A O 1
ATOM 570 N N . LEU A 1 77 ? 2.765 6.051 8.418 1.00 86.31 77 LEU A N 1
ATOM 571 C CA . LEU A 1 77 ? 3.831 5.110 8.760 1.00 86.31 77 LEU A CA 1
ATOM 572 C C . LEU A 1 77 ? 5.061 5.296 7.861 1.00 86.31 77 LEU A C 1
ATOM 574 O O . LEU A 1 77 ? 6.186 5.347 8.362 1.00 86.31 77 LEU A O 1
ATOM 578 N N . TYR A 1 78 ? 4.862 5.455 6.550 1.00 84.44 78 TYR A N 1
ATOM 579 C CA . TYR A 1 78 ? 5.961 5.727 5.623 1.00 84.44 78 TYR A CA 1
ATOM 580 C C . TYR A 1 78 ? 6.644 7.064 5.902 1.00 84.44 78 TYR A C 1
ATOM 582 O O . TYR A 1 78 ? 7.874 7.131 5.851 1.00 84.44 78 TYR A O 1
ATOM 590 N N . LYS A 1 79 ? 5.887 8.114 6.247 1.00 89.88 79 LYS A N 1
ATOM 591 C CA . LYS A 1 79 ? 6.461 9.393 6.693 1.00 89.88 79 LYS A CA 1
ATOM 592 C C . LYS A 1 79 ? 7.355 9.199 7.915 1.00 89.88 79 LYS A C 1
ATOM 5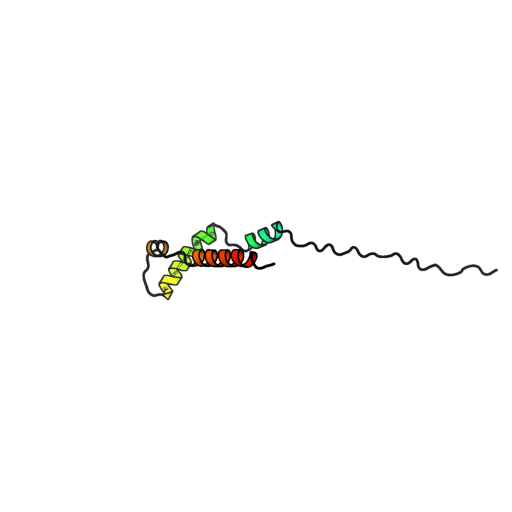94 O O . LYS A 1 79 ? 8.513 9.606 7.872 1.00 89.88 79 LYS A O 1
ATOM 599 N N . ILE A 1 80 ? 6.868 8.503 8.943 1.00 90.12 80 ILE A N 1
ATOM 600 C CA . ILE A 1 80 ? 7.645 8.213 10.156 1.00 90.12 80 ILE A CA 1
ATOM 601 C C . ILE A 1 80 ? 8.913 7.422 9.809 1.00 90.12 80 ILE A C 1
ATOM 603 O O . ILE A 1 80 ? 10.000 7.769 10.264 1.00 90.12 80 ILE A O 1
ATOM 607 N N . ALA A 1 81 ? 8.813 6.380 8.979 1.00 88.94 81 ALA A N 1
ATOM 608 C CA . ALA A 1 81 ? 9.973 5.597 8.559 1.00 88.94 81 ALA A CA 1
ATOM 609 C C . ALA A 1 81 ? 11.004 6.460 7.809 1.00 88.94 81 ALA A C 1
ATOM 611 O O . ALA A 1 81 ? 12.201 6.390 8.095 1.00 88.94 81 ALA A O 1
ATOM 612 N N . ALA A 1 82 ? 10.552 7.326 6.898 1.00 90.00 82 ALA A N 1
ATOM 613 C CA . ALA A 1 82 ? 11.418 8.242 6.165 1.00 90.00 82 ALA A CA 1
ATOM 614 C C . ALA A 1 82 ? 12.106 9.257 7.092 1.00 90.00 82 ALA A C 1
ATOM 616 O O . ALA A 1 82 ? 13.301 9.515 6.944 1.00 90.00 82 ALA A O 1
ATOM 617 N N . GLU A 1 83 ? 11.383 9.808 8.066 1.00 91.12 83 GLU A N 1
ATOM 618 C CA . GLU A 1 83 ? 11.934 10.700 9.089 1.00 91.12 83 GLU A CA 1
ATOM 619 C C . GLU A 1 83 ? 12.990 9.997 9.942 1.00 91.12 83 GLU A C 1
ATOM 621 O O . GLU A 1 83 ? 14.076 10.539 10.142 1.00 91.12 83 GLU A O 1
ATOM 626 N N . ARG A 1 84 ? 12.729 8.757 10.373 1.00 83.38 84 ARG A N 1
ATOM 627 C CA . ARG A 1 84 ? 13.684 7.939 11.138 1.00 83.38 84 ARG A CA 1
ATOM 628 C C . ARG A 1 84 ? 14.958 7.660 10.344 1.00 83.38 84 ARG A C 1
ATOM 630 O O . ARG A 1 84 ? 16.050 7.794 10.888 1.00 83.38 84 ARG A O 1
ATOM 637 N N . VAL A 1 85 ? 14.841 7.341 9.053 1.00 87.12 85 VAL A N 1
ATOM 638 C CA . VAL A 1 85 ? 15.998 7.147 8.162 1.00 87.12 85 VAL A CA 1
ATOM 639 C C . VAL A 1 85 ? 16.792 8.443 7.994 1.00 87.12 85 VAL A C 1
ATOM 641 O O . VAL A 1 85 ? 18.021 8.420 8.031 1.00 87.12 85 VAL A O 1
ATOM 644 N N . ARG A 1 86 ? 16.121 9.588 7.825 1.00 83.81 86 ARG A N 1
ATOM 645 C CA . ARG A 1 86 ? 16.789 10.896 7.720 1.00 83.81 86 ARG A CA 1
ATOM 646 C C . ARG A 1 86 ? 17.503 11.275 9.017 1.00 83.81 86 ARG A C 1
ATOM 648 O O . ARG A 1 86 ? 18.637 11.733 8.953 1.00 83.81 86 ARG A O 1
ATOM 655 N N . ALA A 1 87 ? 16.880 11.034 10.168 1.00 83.44 87 ALA A N 1
ATOM 656 C CA . ALA A 1 87 ? 17.481 11.272 11.478 1.00 83.44 87 ALA A CA 1
ATOM 657 C C . ALA A 1 87 ? 18.693 10.355 11.736 1.00 83.44 87 ALA A C 1
ATOM 659 O O . ALA A 1 87 ? 19.714 10.814 12.244 1.00 83.44 87 ALA A O 1
ATOM 660 N N . GLY A 1 88 ? 18.625 9.086 11.314 1.00 68.06 88 GLY A N 1
ATOM 661 C CA . GLY A 1 88 ? 19.740 8.133 11.404 1.00 68.06 88 GLY A CA 1
ATOM 662 C C . GLY A 1 88 ? 20.910 8.441 10.460 1.00 68.06 88 GLY A C 1
ATOM 663 O O . GLY A 1 88 ? 22.052 8.117 10.769 1.00 68.06 88 GLY A O 1
ATOM 664 N N . LYS A 1 89 ? 20.672 9.141 9.342 1.00 57.94 89 LYS A N 1
ATOM 665 C CA . LYS A 1 89 ? 21.744 9.631 8.452 1.00 57.94 89 LYS A CA 1
ATOM 666 C C . LYS A 1 89 ? 22.592 10.757 9.067 1.00 57.94 89 LYS A C 1
ATOM 668 O O . LYS A 1 89 ? 23.631 11.081 8.504 1.00 57.94 89 LYS A O 1
ATOM 673 N N . GLY A 1 90 ? 22.183 11.328 10.205 1.00 51.72 90 GLY A N 1
ATOM 674 C CA . GLY A 1 90 ? 22.976 12.283 10.990 1.00 51.72 90 GLY A CA 1
ATOM 675 C C . GLY A 1 90 ? 23.824 11.651 12.103 1.00 51.72 90 GLY A C 1
ATOM 676 O O . GLY A 1 90 ? 24.531 12.370 12.797 1.00 51.72 90 GLY A O 1
ATOM 677 N N . THR A 1 91 ? 23.752 10.329 12.294 1.00 49.06 91 THR A N 1
ATOM 678 C CA . THR A 1 91 ? 24.500 9.567 13.319 1.00 49.06 91 THR A CA 1
ATOM 679 C C . THR A 1 91 ? 25.458 8.555 12.682 1.00 49.06 91 THR A C 1
ATOM 681 O O . THR A 1 91 ? 25.646 7.445 13.166 1.00 49.06 91 THR A O 1
ATOM 684 N N . ALA A 1 92 ? 26.069 8.943 11.564 1.00 52.69 92 ALA A N 1
ATOM 685 C CA . ALA A 1 92 ? 27.269 8.299 11.045 1.00 52.69 92 ALA A CA 1
ATOM 686 C C . ALA A 1 92 ? 28.386 9.351 10.987 1.00 52.69 92 ALA A C 1
ATOM 688 O O . ALA A 1 92 ? 28.668 9.917 9.932 1.00 52.69 92 ALA A O 1
ATOM 689 N N . ALA A 1 93 ? 28.942 9.655 12.159 1.00 39.75 93 ALA A N 1
ATOM 690 C CA . ALA A 1 93 ? 30.216 10.332 12.377 1.00 39.75 93 ALA A CA 1
ATOM 691 C C . ALA A 1 93 ? 30.762 9.876 13.733 1.00 39.75 93 ALA A C 1
ATOM 693 O O . ALA A 1 93 ? 29.956 9.852 14.693 1.00 39.75 93 ALA A O 1
#

Foldseek 3Di:
DDDDDDDDPPPDPPPPPDPPPPPPDPVNVVVVVVVVDDDPVRVVVVVVVVVVVCCVVVVDDDDPVNVVVDPPPVVVVVVVVVVVVVVVVVPPD

Radius of gyration: 31.03 Å; chains: 1; bounding box: 100×44×46 Å

pLDDT: mean 73.6, std 16.28, range [39.75, 91.12]